Protein AF-A0A7D3X928-F1 (afdb_monomer)

Solvent-accessible surface area (backbone atoms only — not comparable to full-atom values): 4921 Å² total; per-residue (Å²): 141,82,86,92,68,100,57,67,94,88,51,71,64,64,51,52,52,50,51,52,51,52,54,49,49,45,55,76,76,34,51,94,90,58,75,71,94,44,73,66,57,46,50,50,55,49,48,50,44,44,67,66,33,49,35,62,64,40,62,32,73,94,55,79,57,36,24,54,47,58,52,51,50,53,50,64,75,66,57,133

Foldseek 3Di:
DDDDDPDDPDDVPVVVVVVVVVVVCCVVQPPPPDDDPDPVSVVVSVVCCVPPDQQQPQQDVVVVGDHNVVVVVVCVVPDD

Secondary structure (DSSP, 8-state):
------PPTT-HHHHHHHHHHHHHHHHHHS-TT---SSHHHHHHHHHHIIIIIITTT--BGGGTTB-HHHHHHHHHHT--

Structure (mmCIF, N/CA/C/O backbone):
data_AF-A0A7D3X928-F1
#
_entry.id   AF-A0A7D3X928-F1
#
loop_
_atom_site.group_PDB
_atom_site.id
_atom_site.type_symbol
_atom_site.label_atom_id
_atom_site.label_alt_id
_atom_site.label_comp_id
_atom_site.label_asym_id
_atom_site.label_entity_id
_atom_site.label_seq_id
_atom_site.pdbx_PDB_ins_code
_atom_site.Cartn_x
_atom_site.Cartn_y
_atom_site.Cartn_z
_atom_site.occupancy
_atom_site.B_iso_or_equiv
_atom_site.auth_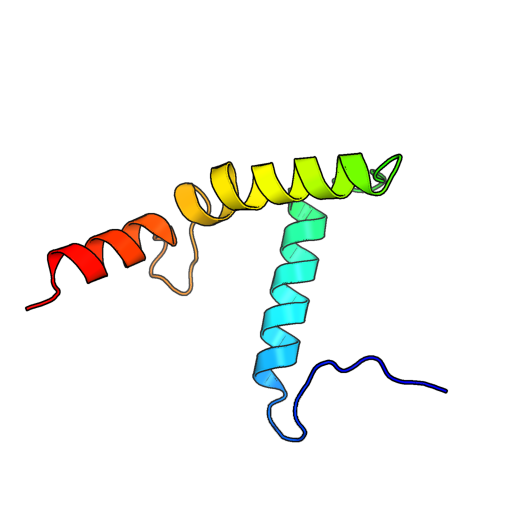seq_id
_atom_site.auth_comp_id
_atom_site.auth_asym_id
_atom_site.auth_atom_id
_atom_site.pdbx_PDB_model_num
ATOM 1 N N . MET A 1 1 ? 12.340 -30.006 -7.349 1.00 37.88 1 MET A N 1
ATOM 2 C CA . MET A 1 1 ? 13.317 -29.776 -6.262 1.00 37.88 1 MET A CA 1
ATOM 3 C C . MET A 1 1 ? 13.801 -28.348 -6.479 1.00 37.88 1 MET A C 1
ATOM 5 O O . MET A 1 1 ? 14.274 -28.088 -7.566 1.00 37.88 1 MET A O 1
ATOM 9 N N . GLU A 1 2 ? 13.543 -27.338 -5.655 1.00 37.56 2 GLU A N 1
ATOM 10 C CA . GLU A 1 2 ? 13.412 -27.285 -4.202 1.00 37.56 2 GLU A CA 1
ATOM 11 C C . GLU A 1 2 ? 12.770 -25.941 -3.784 1.00 37.56 2 GLU A C 1
ATOM 13 O O . GLU A 1 2 ? 13.072 -24.906 -4.367 1.00 37.56 2 GLU A O 1
ATOM 18 N N . LYS A 1 3 ? 11.929 -26.010 -2.742 1.00 40.53 3 LYS A N 1
ATOM 19 C CA . LYS A 1 3 ? 11.648 -25.020 -1.682 1.00 40.53 3 LYS A CA 1
ATOM 20 C C . LYS A 1 3 ? 11.269 -23.580 -2.059 1.00 40.53 3 LYS A C 1
ATOM 22 O O . LYS A 1 3 ? 12.069 -22.658 -1.953 1.00 40.53 3 LYS A O 1
ATOM 27 N N . ALA A 1 4 ? 9.967 -23.379 -2.258 1.00 51.34 4 ALA A N 1
ATOM 28 C CA . ALA A 1 4 ? 9.295 -22.166 -1.800 1.00 51.34 4 ALA A CA 1
ATOM 29 C C . ALA A 1 4 ? 8.611 -22.474 -0.462 1.00 51.34 4 ALA A C 1
ATOM 31 O O . ALA A 1 4 ? 7.606 -23.174 -0.442 1.00 51.34 4 ALA A O 1
ATOM 32 N N . SER A 1 5 ? 9.180 -22.003 0.645 1.00 46.34 5 SER A N 1
ATOM 33 C CA . SER A 1 5 ? 8.423 -21.714 1.869 1.00 46.34 5 SER A CA 1
ATOM 34 C C . SER A 1 5 ? 9.361 -21.058 2.878 1.00 46.34 5 SER A C 1
ATOM 36 O O . SER A 1 5 ? 10.159 -21.732 3.528 1.00 46.34 5 SER A O 1
ATOM 38 N N . LEU A 1 6 ? 9.238 -19.741 3.042 1.00 51.50 6 LEU A N 1
ATOM 39 C CA . LEU A 1 6 ? 9.776 -19.007 4.197 1.00 51.50 6 LEU A CA 1
ATOM 40 C C . LEU A 1 6 ? 8.922 -19.244 5.463 1.00 51.50 6 LEU A C 1
ATOM 42 O O . LEU A 1 6 ? 8.969 -18.474 6.416 1.00 51.50 6 LEU A O 1
ATOM 46 N N . SER A 1 7 ? 8.112 -20.302 5.473 1.00 48.59 7 SER A N 1
ATOM 47 C CA . SER A 1 7 ? 7.199 -20.647 6.553 1.00 48.59 7 SER A CA 1
ATOM 48 C C . SER A 1 7 ? 7.917 -21.547 7.558 1.00 48.59 7 SER A C 1
ATOM 50 O O . SER A 1 7 ? 8.477 -22.583 7.192 1.00 48.59 7 SER A O 1
ATOM 52 N N . ARG A 1 8 ? 7.869 -21.191 8.848 1.00 51.72 8 ARG A N 1
ATOM 53 C CA . ARG A 1 8 ? 8.146 -22.159 9.918 1.00 51.72 8 ARG A CA 1
ATOM 54 C C . ARG A 1 8 ? 7.162 -23.334 9.764 1.00 51.72 8 ARG A C 1
ATOM 56 O O . ARG A 1 8 ? 5.991 -23.082 9.469 1.00 51.72 8 ARG A O 1
ATOM 63 N N . PRO A 1 9 ? 7.584 -24.597 9.951 1.00 44.19 9 PRO A N 1
ATOM 64 C CA . PRO A 1 9 ? 6.662 -25.726 9.880 1.00 44.19 9 PRO A CA 1
ATOM 65 C C . PRO A 1 9 ? 5.516 -25.526 10.884 1.00 44.19 9 PRO A C 1
ATOM 67 O O . PRO A 1 9 ? 5.774 -25.424 12.081 1.00 44.19 9 PRO A O 1
ATOM 70 N N . GLY A 1 10 ? 4.270 -25.447 10.402 1.00 52.88 10 GLY A N 1
ATOM 71 C CA . GLY A 1 10 ? 3.073 -25.471 11.254 1.00 52.88 10 GLY A CA 1
ATOM 72 C C . GLY A 1 10 ? 2.136 -24.257 11.223 1.00 52.88 10 GLY A C 1
ATOM 73 O O . GLY A 1 10 ? 1.095 -24.345 11.865 1.00 52.88 10 GLY A O 1
ATOM 74 N N . ASN A 1 11 ? 2.422 -23.172 10.485 1.00 51.66 11 ASN A N 1
ATOM 75 C CA . ASN A 1 11 ? 1.481 -22.041 10.375 1.00 51.66 11 ASN A CA 1
ATOM 76 C C . ASN A 1 11 ? 1.136 -21.674 8.913 1.00 51.66 11 ASN A C 1
ATOM 78 O O . ASN A 1 11 ? 1.752 -20.778 8.334 1.00 51.66 11 ASN A O 1
ATOM 82 N N . PRO A 1 12 ? 0.162 -22.360 8.283 1.00 57.03 12 PRO A N 1
ATOM 83 C CA . PRO A 1 12 ? -0.257 -22.074 6.907 1.00 57.03 12 PRO A CA 1
ATOM 84 C C . PRO A 1 12 ? -0.887 -20.680 6.738 1.00 57.03 12 PRO A C 1
ATOM 86 O O . PRO A 1 12 ? -0.948 -20.172 5.619 1.00 57.03 12 PRO A O 1
ATOM 89 N N . TYR A 1 13 ? -1.318 -20.044 7.832 1.00 53.66 13 TYR A N 1
ATOM 90 C CA . TYR A 1 13 ? -1.939 -18.720 7.804 1.00 53.66 13 TYR A CA 1
ATOM 91 C C . TYR A 1 13 ? -0.940 -17.604 7.491 1.00 53.66 13 TYR A C 1
ATOM 93 O O . TYR A 1 13 ? -1.280 -16.692 6.742 1.00 53.66 13 TYR A O 1
ATOM 101 N N . ASP A 1 14 ? 0.302 -17.708 7.974 1.00 59.91 14 ASP A N 1
ATOM 102 C CA . ASP A 1 14 ? 1.346 -16.713 7.687 1.00 59.91 14 ASP A CA 1
ATOM 103 C C . ASP A 1 14 ? 1.684 -16.694 6.191 1.00 59.91 14 ASP A C 1
ATOM 105 O O . ASP A 1 14 ? 1.865 -15.635 5.589 1.00 59.91 14 ASP A O 1
ATOM 109 N N . ASN A 1 15 ? 1.716 -17.879 5.570 1.00 64.94 15 ASN A N 1
ATOM 110 C CA . ASN A 1 15 ? 1.959 -18.008 4.139 1.00 64.94 15 ASN A CA 1
ATOM 111 C C . ASN A 1 15 ? 0.770 -17.494 3.315 1.00 64.94 15 ASN A C 1
ATOM 113 O O . ASN A 1 15 ? 0.979 -16.750 2.366 1.00 64.94 15 ASN A O 1
ATOM 117 N N . ALA A 1 16 ? -0.467 -17.818 3.703 1.00 69.81 16 ALA A N 1
ATOM 118 C CA . ALA A 1 16 ? -1.663 -17.323 3.019 1.00 69.81 16 ALA A CA 1
ATOM 119 C C . ALA A 1 16 ? -1.793 -15.790 3.098 1.00 69.81 16 ALA A C 1
ATOM 121 O O . ALA A 1 16 ? -2.137 -15.140 2.108 1.00 69.81 16 ALA A O 1
ATOM 122 N N . LEU A 1 17 ? -1.470 -15.195 4.252 1.00 66.69 17 LEU A N 1
ATOM 123 C CA . LEU A 1 17 ? -1.445 -13.744 4.421 1.00 66.69 17 LEU A CA 1
ATOM 124 C C . LEU A 1 17 ? -0.378 -13.109 3.521 1.00 66.69 17 LEU A C 1
ATOM 126 O O . LEU A 1 17 ? -0.689 -12.182 2.773 1.00 66.69 17 LEU A O 1
ATOM 130 N N . ALA A 1 18 ? 0.845 -13.648 3.531 1.00 72.38 18 ALA A N 1
ATOM 131 C CA . ALA A 1 18 ? 1.925 -13.175 2.670 1.00 72.38 18 ALA A CA 1
ATOM 132 C C . ALA A 1 18 ? 1.573 -13.304 1.177 1.00 72.38 18 ALA A C 1
ATOM 134 O O . ALA A 1 18 ? 1.782 -12.366 0.412 1.00 72.38 18 ALA A O 1
ATOM 135 N N . GLU A 1 19 ? 0.998 -14.431 0.757 1.00 73.94 19 GLU A N 1
ATOM 136 C CA . GLU A 1 19 ? 0.566 -14.662 -0.625 1.00 73.94 19 GLU A CA 1
ATOM 137 C C . GLU A 1 19 ? -0.529 -13.683 -1.058 1.00 73.94 19 GLU A C 1
ATOM 139 O O . GLU A 1 19 ? -0.438 -13.105 -2.145 1.00 73.94 19 GLU A O 1
ATOM 144 N N . SER A 1 20 ? -1.529 -13.439 -0.204 1.00 77.06 20 SER A N 1
ATOM 145 C CA . SER A 1 20 ? -2.572 -12.448 -0.489 1.00 77.06 20 SER A CA 1
ATOM 146 C C . SER A 1 20 ? -1.993 -11.035 -0.623 1.00 77.06 20 SER A C 1
ATOM 148 O O . SER A 1 20 ? -2.295 -10.345 -1.596 1.00 77.06 20 SER A O 1
ATOM 150 N N . GLY A 1 21 ? -1.075 -10.647 0.271 1.00 77.50 21 GLY A N 1
ATOM 151 C CA . GLY A 1 21 ? -0.396 -9.353 0.222 1.00 77.50 21 GLY A CA 1
ATOM 152 C C . GLY A 1 21 ? 0.439 -9.182 -1.046 1.00 77.50 21 GLY A C 1
ATOM 153 O O . GLY A 1 21 ? 0.358 -8.148 -1.704 1.00 77.50 21 GLY A O 1
ATOM 154 N N . TRP A 1 22 ? 1.172 -10.220 -1.459 1.00 76.00 22 TRP A N 1
ATOM 155 C CA . TRP A 1 22 ? 1.940 -10.197 -2.704 1.00 76.00 22 TRP A CA 1
ATOM 156 C C . TRP A 1 22 ? 1.065 -10.119 -3.954 1.00 76.00 22 TRP A C 1
ATOM 158 O O . TRP A 1 22 ? 1.441 -9.451 -4.918 1.00 76.00 22 TRP A O 1
ATOM 168 N N . SER A 1 23 ? -0.091 -10.785 -3.963 1.00 81.62 23 SER A N 1
ATOM 169 C CA . SER A 1 23 ? -1.040 -10.693 -5.077 1.00 81.62 23 SER A CA 1
ATOM 170 C C . SER A 1 23 ? -1.625 -9.286 -5.196 1.00 81.62 23 SER A C 1
ATOM 172 O O . SER A 1 23 ? -1.705 -8.736 -6.296 1.00 81.62 23 SER A O 1
ATOM 174 N N . THR A 1 24 ? -2.009 -8.693 -4.067 1.00 83.88 24 THR A N 1
ATOM 175 C CA . THR A 1 24 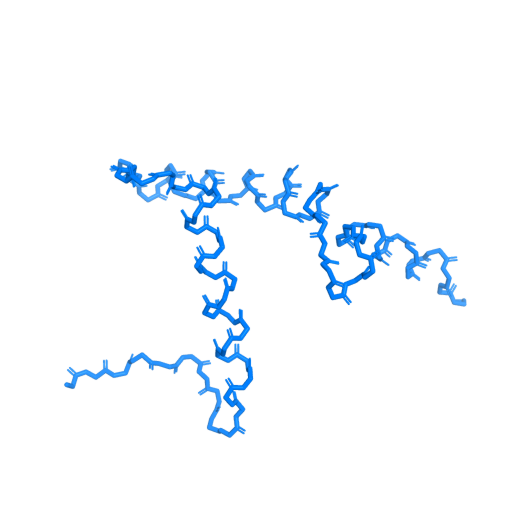? -2.495 -7.315 -3.984 1.00 83.88 24 THR A CA 1
ATOM 176 C C . THR A 1 24 ? -1.440 -6.329 -4.463 1.00 83.88 24 THR A C 1
ATOM 178 O O . THR A 1 24 ? -1.711 -5.560 -5.378 1.00 83.88 24 THR A O 1
ATOM 181 N N . LEU A 1 25 ? -0.221 -6.414 -3.927 1.00 84.25 25 LEU A N 1
ATOM 182 C CA . LEU A 1 25 ? 0.890 -5.542 -4.297 1.00 84.25 25 LEU A CA 1
ATOM 183 C C . LEU A 1 25 ? 1.173 -5.605 -5.793 1.00 84.25 25 LEU A C 1
ATOM 185 O O . LEU A 1 25 ? 1.275 -4.573 -6.441 1.00 84.25 25 LEU A O 1
ATOM 189 N N . LYS A 1 26 ? 1.238 -6.807 -6.377 1.00 81.06 26 LYS A N 1
ATOM 190 C CA . LYS A 1 26 ? 1.423 -6.941 -7.827 1.00 81.06 26 LYS A CA 1
ATOM 191 C C . LYS A 1 26 ? 0.266 -6.333 -8.612 1.00 81.06 26 LYS A C 1
ATOM 193 O O . LYS A 1 26 ? 0.504 -5.783 -9.669 1.00 81.06 26 LYS A O 1
ATOM 198 N N . THR A 1 27 ? -0.965 -6.424 -8.122 1.00 84.62 27 THR A N 1
ATOM 199 C CA . THR A 1 27 ? -2.134 -5.866 -8.820 1.00 84.62 27 THR A CA 1
ATOM 200 C C . THR A 1 27 ? -2.169 -4.339 -8.758 1.00 84.62 27 THR A C 1
ATOM 202 O O . THR A 1 27 ? -2.528 -3.703 -9.745 1.00 84.62 27 THR A O 1
ATOM 205 N N . GLU A 1 28 ? -1.815 -3.765 -7.607 1.00 82.94 28 GLU A N 1
ATOM 206 C CA . GLU A 1 28 ? -1.861 -2.323 -7.346 1.00 82.94 28 GLU A CA 1
ATOM 207 C C . GLU A 1 28 ? -0.619 -1.603 -7.920 1.00 82.94 28 GLU A C 1
ATOM 209 O O . GLU A 1 28 ? -0.762 -0.531 -8.499 1.00 82.94 28 GLU A O 1
ATOM 214 N N . LEU A 1 29 ? 0.572 -2.216 -7.843 1.00 82.00 29 LEU A N 1
ATOM 215 C CA . LEU A 1 29 ? 1.847 -1.636 -8.299 1.00 82.00 29 LEU A CA 1
ATOM 216 C C . LEU A 1 29 ? 2.205 -1.983 -9.754 1.00 82.00 29 LEU A C 1
ATOM 218 O O . LEU A 1 29 ? 2.865 -1.209 -10.437 1.00 82.00 29 LEU A O 1
ATOM 222 N N . LEU A 1 30 ? 1.790 -3.155 -10.246 1.00 81.19 30 LEU A N 1
ATOM 223 C CA . LEU A 1 30 ? 2.089 -3.628 -11.601 1.00 81.19 30 LEU A CA 1
ATOM 224 C C . LEU A 1 30 ? 0.784 -3.927 -12.355 1.00 81.19 30 LEU A C 1
ATOM 226 O O . LEU A 1 30 ? 0.341 -5.081 -12.419 1.00 81.19 30 LEU A O 1
ATOM 230 N N . PRO A 1 31 ? 0.147 -2.913 -12.971 1.00 72.56 31 PRO A N 1
ATOM 231 C CA . PRO A 1 31 ? -1.006 -3.153 -13.828 1.00 72.56 31 PRO A CA 1
ATOM 232 C C . PRO A 1 31 ? -0.653 -4.162 -14.931 1.00 72.56 31 PRO A C 1
ATOM 234 O O . PRO A 1 31 ? 0.492 -4.256 -15.373 1.00 72.56 31 PRO A O 1
ATOM 237 N N . ARG A 1 32 ? -1.639 -4.966 -15.354 1.00 67.88 32 ARG A N 1
ATOM 238 C CA . ARG A 1 32 ? -1.424 -6.154 -16.206 1.00 67.88 32 ARG A CA 1
ATOM 239 C C . ARG A 1 32 ? -0.485 -5.866 -17.385 1.00 67.88 32 ARG A C 1
ATOM 241 O O . ARG A 1 32 ? -0.852 -5.139 -18.302 1.00 67.88 32 ARG A O 1
ATOM 248 N N . GLY A 1 33 ? 0.682 -6.510 -17.375 1.00 69.12 33 GLY A N 1
ATOM 249 C CA . GLY A 1 33 ? 1.690 -6.404 -18.435 1.00 69.12 33 GLY A CA 1
ATOM 250 C C . GLY A 1 33 ? 2.839 -5.434 -18.144 1.00 69.12 33 GLY A C 1
ATOM 251 O O . GLY A 1 33 ? 3.769 -5.376 -18.943 1.00 69.12 33 GLY A O 1
ATOM 252 N N . ALA A 1 34 ? 2.810 -4.716 -17.018 1.00 78.00 34 ALA A N 1
ATOM 253 C CA . ALA A 1 34 ? 3.936 -3.920 -16.548 1.00 78.00 34 ALA A CA 1
ATOM 254 C C . ALA A 1 34 ? 5.005 -4.805 -15.882 1.00 78.00 34 A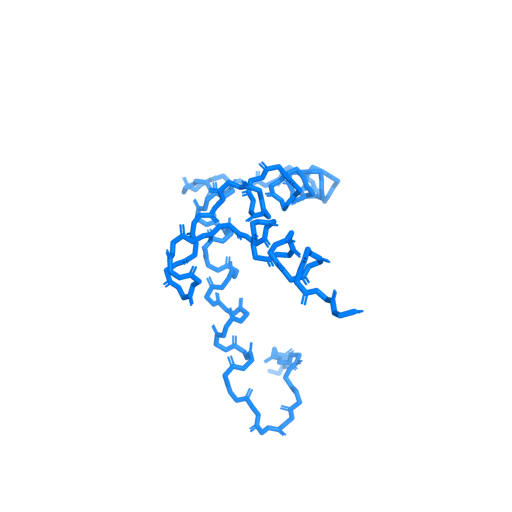LA A C 1
ATOM 256 O O . ALA A 1 34 ? 4.692 -5.740 -15.141 1.00 78.00 34 ALA A O 1
ATOM 257 N N . CYS A 1 35 ? 6.271 -4.478 -16.133 1.00 80.75 35 CYS A N 1
ATOM 258 C CA . CYS A 1 35 ? 7.442 -5.071 -15.497 1.00 80.75 35 CYS A CA 1
ATOM 259 C C . CYS A 1 35 ? 8.389 -3.943 -15.096 1.00 80.75 35 CYS A C 1
ATOM 261 O O . CYS A 1 35 ? 8.519 -2.972 -15.838 1.00 80.75 35 CYS A O 1
ATOM 263 N N . PHE A 1 36 ? 9.100 -4.110 -13.984 1.00 85.69 36 PHE A N 1
ATOM 264 C CA . PHE A 1 36 ? 10.229 -3.239 -13.668 1.00 85.69 36 PHE A CA 1
ATOM 265 C C . PHE A 1 36 ? 11.351 -3.463 -14.686 1.00 85.69 36 PHE A C 1
ATOM 267 O O . PHE A 1 36 ? 11.653 -4.608 -15.040 1.00 85.69 36 PHE A O 1
ATOM 274 N N . ALA A 1 37 ? 11.988 -2.390 -15.142 1.00 86.56 37 ALA A N 1
ATOM 275 C CA . ALA A 1 37 ? 13.126 -2.454 -16.046 1.00 86.56 37 ALA A CA 1
ATOM 276 C C . ALA A 1 37 ? 14.371 -3.014 -15.344 1.00 86.56 37 ALA A C 1
ATOM 278 O O . ALA A 1 37 ? 15.192 -3.684 -15.972 1.00 86.56 37 ALA A O 1
ATOM 279 N N . ASN A 1 38 ? 14.523 -2.755 -14.042 1.00 90.62 38 ASN A N 1
ATOM 280 C CA . ASN A 1 38 ? 15.624 -3.270 -13.233 1.00 90.62 38 ASN A CA 1
ATOM 281 C C . ASN A 1 38 ? 15.254 -3.371 -11.738 1.00 90.62 38 ASN A C 1
ATOM 283 O O . ASN A 1 38 ? 14.178 -2.966 -11.302 1.00 90.62 38 ASN A O 1
ATOM 287 N N . LEU A 1 39 ? 16.164 -3.946 -10.945 1.00 90.06 39 LEU A N 1
ATOM 288 C CA . LEU A 1 39 ? 15.964 -4.139 -9.506 1.00 90.06 39 LEU A CA 1
ATOM 289 C C . LEU A 1 39 ? 15.904 -2.817 -8.724 1.00 90.06 39 LEU A C 1
ATOM 291 O O . LEU A 1 39 ? 15.253 -2.766 -7.688 1.00 90.06 39 LEU A O 1
ATOM 295 N N . GLU A 1 40 ? 16.598 -1.775 -9.175 1.00 92.56 40 GLU A N 1
ATOM 296 C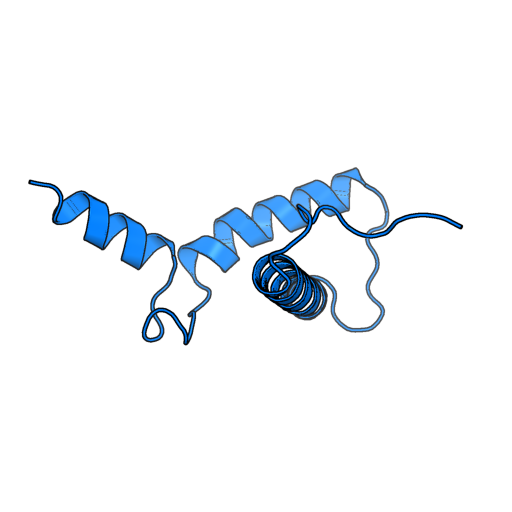 CA . GLU A 1 40 ? 16.637 -0.482 -8.486 1.00 92.56 40 GLU A CA 1
ATOM 297 C C . GLU A 1 40 ? 15.294 0.243 -8.598 1.00 92.56 40 GLU A C 1
ATOM 299 O O . GLU A 1 40 ? 14.743 0.652 -7.579 1.00 92.56 40 GLU A O 1
ATOM 304 N N . GLU A 1 41 ? 14.714 0.281 -9.798 1.00 88.38 41 GLU A N 1
ATOM 305 C CA . GLU A 1 41 ? 13.354 0.777 -10.034 1.00 88.38 41 GLU A CA 1
ATOM 306 C C . GLU A 1 41 ? 12.341 0.009 -9.181 1.00 88.38 41 GLU A C 1
ATOM 308 O O . GLU A 1 41 ? 11.568 0.615 -8.448 1.00 88.38 41 GLU A O 1
ATOM 313 N N . ALA A 1 42 ? 12.419 -1.327 -9.169 1.00 88.62 42 ALA A N 1
ATOM 314 C CA . ALA A 1 42 ? 11.543 -2.149 -8.337 1.00 88.62 4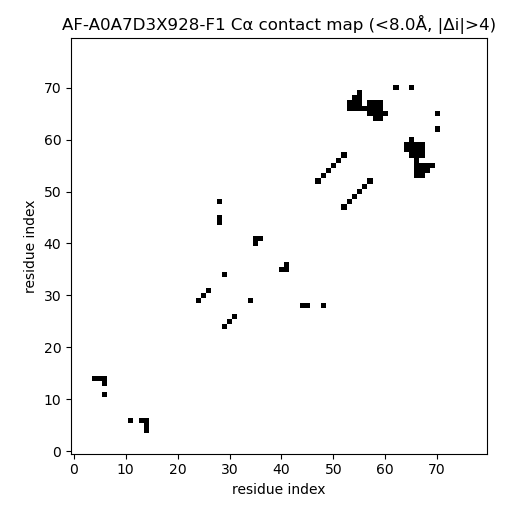2 ALA A CA 1
ATOM 315 C C . ALA A 1 42 ? 11.630 -1.795 -6.844 1.00 88.62 42 ALA A C 1
ATOM 317 O O . ALA A 1 42 ? 10.629 -1.855 -6.137 1.00 88.62 42 ALA A O 1
ATOM 318 N N . ARG A 1 43 ? 12.824 -1.450 -6.341 1.00 89.81 43 ARG A N 1
ATOM 319 C CA . ARG A 1 43 ? 13.012 -1.057 -4.937 1.00 89.81 43 ARG A CA 1
ATOM 320 C C . ARG A 1 43 ? 12.439 0.323 -4.646 1.00 89.81 43 ARG A C 1
ATOM 322 O O . ARG A 1 43 ? 11.870 0.488 -3.572 1.00 89.81 43 ARG A O 1
ATOM 329 N N . LEU A 1 44 ? 12.609 1.279 -5.557 1.00 91.12 44 LEU A N 1
ATOM 330 C CA . LEU A 1 44 ? 12.082 2.635 -5.406 1.00 91.12 44 LEU A CA 1
ATOM 331 C C . LEU A 1 44 ? 10.555 2.630 -5.434 1.00 91.12 44 LEU A C 1
ATOM 333 O O . LEU A 1 44 ? 9.939 3.082 -4.476 1.00 91.12 44 LEU A O 1
ATOM 337 N N . GLU A 1 45 ? 9.969 2.014 -6.458 1.00 89.19 45 GLU A N 1
ATOM 338 C CA . GLU A 1 45 ? 8.517 1.872 -6.610 1.00 89.19 45 GLU A CA 1
ATOM 339 C C . GLU A 1 45 ? 7.901 1.134 -5.417 1.00 89.19 45 GLU A C 1
ATOM 341 O O . GLU A 1 45 ? 6.865 1.526 -4.887 1.00 89.19 45 GLU A O 1
ATOM 346 N N . LEU A 1 46 ? 8.564 0.077 -4.933 1.00 89.00 46 LEU A N 1
ATOM 347 C CA . LEU A 1 46 ? 8.104 -0.646 -3.751 1.00 89.00 46 LEU A CA 1
ATOM 348 C C . LEU A 1 46 ? 8.174 0.207 -2.479 1.00 89.00 46 LEU A C 1
ATOM 350 O O . LEU A 1 46 ? 7.258 0.137 -1.662 1.00 89.00 46 LEU A O 1
ATOM 354 N N . ALA A 1 47 ? 9.251 0.971 -2.286 1.00 89.69 47 ALA A N 1
ATOM 355 C CA . ALA A 1 47 ? 9.390 1.849 -1.129 1.00 89.69 47 ALA A CA 1
ATOM 356 C C . ALA A 1 47 ? 8.324 2.950 -1.151 1.00 89.69 47 ALA A C 1
ATOM 358 O O . ALA A 1 47 ? 7.621 3.135 -0.163 1.00 89.69 47 ALA A O 1
ATOM 359 N N . GLU A 1 48 ? 8.135 3.606 -2.297 1.00 89.44 48 GLU A N 1
ATOM 360 C CA . GLU A 1 48 ? 7.100 4.623 -2.478 1.00 89.44 48 GLU A CA 1
ATOM 361 C C . GLU A 1 48 ? 5.703 4.046 -2.239 1.00 89.44 48 GLU A C 1
ATOM 363 O O . GLU A 1 48 ? 4.919 4.600 -1.470 1.00 89.44 48 GLU A O 1
ATOM 368 N N . TYR A 1 49 ? 5.410 2.880 -2.809 1.00 88.69 49 TYR A N 1
ATOM 369 C CA . TYR A 1 49 ? 4.143 2.201 -2.578 1.00 88.69 49 TYR A CA 1
ATOM 370 C C . TYR A 1 49 ? 3.910 1.888 -1.096 1.00 88.69 49 TYR A C 1
ATOM 372 O O . TYR A 1 49 ? 2.815 2.127 -0.585 1.00 88.69 49 TYR A O 1
ATOM 380 N N . LEU A 1 50 ? 4.911 1.363 -0.385 1.00 87.62 50 LEU A N 1
ATOM 381 C CA . LEU A 1 50 ? 4.765 1.018 1.029 1.00 87.62 50 LEU A CA 1
ATOM 382 C C . LEU A 1 50 ? 4.586 2.265 1.905 1.00 87.62 50 LEU A C 1
ATOM 384 O O . LEU A 1 50 ? 3.657 2.315 2.716 1.00 87.62 50 LEU A O 1
ATOM 388 N N . ASP A 1 51 ? 5.436 3.270 1.713 1.00 87.06 51 ASP A N 1
ATOM 389 C CA . ASP A 1 51 ? 5.501 4.454 2.569 1.00 87.06 51 ASP A CA 1
ATOM 390 C C . ASP A 1 51 ? 4.370 5.449 2.286 1.00 87.06 51 ASP A C 1
ATOM 392 O O . ASP A 1 51 ? 3.834 6.050 3.215 1.00 87.06 51 ASP A O 1
ATOM 396 N N . HIS A 1 52 ? 3.989 5.629 1.019 1.00 86.62 52 HIS A N 1
ATOM 397 C CA . HIS A 1 52 ? 3.049 6.673 0.604 1.00 86.62 52 HIS A CA 1
ATOM 398 C C . HIS A 1 52 ? 1.630 6.186 0.329 1.00 86.62 52 HIS A C 1
ATOM 400 O O . HIS A 1 52 ? 0.713 7.008 0.348 1.00 86.62 52 HIS A O 1
ATOM 406 N N . TYR A 1 53 ? 1.434 4.890 0.076 1.00 86.50 53 TYR A N 1
ATOM 407 C CA . TYR A 1 53 ? 0.116 4.346 -0.238 1.00 86.50 53 TYR A CA 1
ATOM 408 C C . TYR A 1 53 ? -0.325 3.274 0.759 1.00 86.50 53 TYR A C 1
ATOM 410 O O . TYR A 1 53 ? -1.357 3.423 1.412 1.00 86.50 53 TYR A O 1
ATOM 418 N N . TYR A 1 54 ? 0.453 2.205 0.924 1.00 86.69 54 TYR A N 1
ATOM 419 C CA . TYR A 1 54 ? 0.055 1.049 1.725 1.00 86.69 54 TYR A CA 1
ATOM 420 C C . TYR A 1 54 ? -0.149 1.405 3.201 1.00 86.69 54 TYR A C 1
ATOM 422 O O . TYR A 1 54 ? -1.185 1.081 3.775 1.00 86.69 54 TYR A O 1
ATOM 430 N N . ASN A 1 55 ? 0.810 2.101 3.815 1.00 86.31 55 ASN A N 1
ATOM 431 C CA . ASN A 1 55 ? 0.722 2.430 5.236 1.00 86.31 55 ASN A CA 1
ATOM 432 C C . ASN A 1 55 ? -0.257 3.580 5.526 1.00 86.31 55 ASN A C 1
ATOM 434 O O . ASN A 1 55 ? -0.895 3.591 6.579 1.00 86.31 55 ASN A O 1
ATOM 438 N N . THR A 1 56 ? -0.383 4.539 4.609 1.00 85.44 56 THR A N 1
ATOM 439 C CA . THR A 1 56 ? -1.000 5.851 4.879 1.00 85.44 56 THR A CA 1
ATOM 440 C C . THR A 1 56 ? -2.357 6.067 4.215 1.00 85.44 56 THR A C 1
ATOM 442 O O . THR A 1 56 ? -3.099 6.937 4.659 1.00 85.44 56 THR A O 1
ATOM 445 N N . GLN A 1 57 ? -2.691 5.324 3.155 1.00 86.38 57 GLN A N 1
ATOM 446 C CA . GLN A 1 57 ? -3.900 5.559 2.349 1.00 86.38 57 GLN A CA 1
ATOM 447 C C . GLN A 1 57 ? -4.737 4.299 2.135 1.00 86.38 57 GLN A C 1
ATOM 449 O O . GLN A 1 57 ? -5.959 4.377 1.993 1.00 86.38 57 GLN A O 1
ATOM 454 N N . ARG A 1 58 ? -4.104 3.126 2.091 1.00 84.94 58 ARG A N 1
ATOM 455 C CA . ARG A 1 58 ? -4.791 1.871 1.815 1.00 84.94 58 ARG A CA 1
ATOM 456 C C . ARG A 1 58 ? -5.695 1.495 2.984 1.00 84.94 58 ARG A C 1
ATOM 458 O O . ARG A 1 58 ? -5.241 1.286 4.105 1.00 84.94 58 ARG A O 1
ATOM 465 N N . LEU A 1 59 ? -6.991 1.367 2.711 1.00 86.12 59 LEU A N 1
ATOM 466 C CA . LEU A 1 59 ? -7.963 0.937 3.711 1.00 86.12 59 LEU A CA 1
ATOM 467 C C . LEU A 1 59 ? -7.949 -0.586 3.819 1.00 86.12 59 LEU A C 1
ATOM 469 O O . LEU A 1 59 ? -8.094 -1.305 2.826 1.00 86.12 59 LEU A O 1
ATOM 473 N N . HIS A 1 60 ? -7.811 -1.091 5.040 1.00 83.06 60 HIS A N 1
ATOM 474 C CA . HIS A 1 60 ? -7.817 -2.523 5.301 1.00 83.06 60 HIS A CA 1
ATOM 475 C C . HIS A 1 60 ? -9.162 -2.923 5.907 1.00 83.06 60 HIS A C 1
ATOM 477 O O . HIS A 1 60 ? -9.507 -2.514 7.013 1.00 83.06 60 HIS A O 1
ATOM 483 N N . SER A 1 61 ? -9.926 -3.767 5.210 1.00 81.56 61 SER A N 1
ATOM 484 C CA . SER A 1 61 ? -11.224 -4.260 5.701 1.00 81.56 61 SER A CA 1
ATOM 485 C C . SER A 1 61 ? -11.105 -5.012 7.033 1.00 81.56 61 SER A C 1
ATOM 487 O O . SER A 1 61 ? -11.988 -4.909 7.879 1.00 81.56 61 SER A O 1
ATOM 489 N N . ALA A 1 62 ? -9.981 -5.701 7.257 1.00 78.19 62 ALA A N 1
ATOM 490 C CA . ALA A 1 62 ? -9.654 -6.343 8.531 1.00 78.19 62 ALA A CA 1
ATOM 491 C C . ALA A 1 62 ? -9.434 -5.344 9.686 1.00 78.19 62 ALA A C 1
ATOM 493 O O . ALA A 1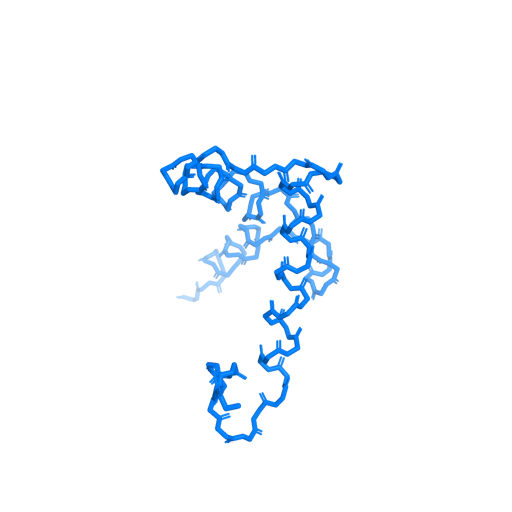 62 ? -9.539 -5.724 10.847 1.00 78.19 62 ALA A O 1
ATOM 494 N N . LEU A 1 63 ? -9.151 -4.077 9.372 1.00 82.00 63 LEU A N 1
ATOM 495 C CA . LEU A 1 63 ? -8.926 -2.986 10.323 1.00 82.00 63 LEU A CA 1
ATOM 496 C C . LEU A 1 63 ? -10.118 -2.019 10.353 1.00 82.00 63 LEU A C 1
ATOM 498 O O . LEU A 1 63 ? -9.939 -0.828 10.570 1.00 82.00 63 LEU A O 1
ATOM 502 N N . SER A 1 64 ? -11.336 -2.503 10.092 1.00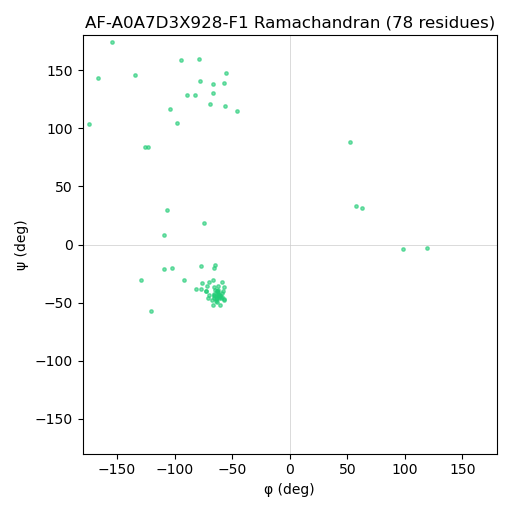 86.25 64 SER A N 1
ATOM 503 C CA . SER A 1 64 ? -12.548 -1.668 10.028 1.00 86.25 64 SER A CA 1
ATOM 504 C C . SER A 1 64 ? -12.467 -0.528 9.004 1.00 86.25 64 SER A C 1
ATOM 506 O O . SER A 1 64 ? -13.057 0.527 9.208 1.00 86.25 64 SER A O 1
ATOM 508 N N . TYR A 1 65 ? -11.766 -0.755 7.887 1.00 86.00 65 TYR A N 1
ATOM 509 C CA . TYR A 1 65 ? -11.498 0.255 6.858 1.00 86.00 65 TYR A CA 1
ATOM 510 C C . TYR A 1 65 ? -10.659 1.439 7.353 1.00 86.00 65 TYR A C 1
ATOM 512 O O . TYR A 1 65 ? -10.801 2.539 6.835 1.00 86.00 65 TYR A O 1
ATOM 520 N N . CYS A 1 66 ? -9.760 1.207 8.308 1.00 85.06 66 CYS A N 1
ATOM 521 C CA . CYS A 1 66 ? -8.696 2.145 8.655 1.00 85.06 66 CYS A CA 1
ATOM 522 C C . CYS A 1 66 ? -7.397 1.817 7.905 1.00 85.06 66 CYS A C 1
ATOM 524 O O . CYS A 1 66 ? -7.173 0.685 7.451 1.00 85.06 66 CYS A O 1
ATOM 526 N N . THR A 1 67 ? -6.538 2.822 7.798 1.00 88.94 67 THR A N 1
ATOM 527 C CA . THR A 1 67 ? -5.147 2.693 7.355 1.00 88.94 67 THR A CA 1
ATOM 528 C C . THR A 1 67 ? -4.268 2.173 8.494 1.00 88.94 67 THR A C 1
ATOM 530 O O . THR A 1 67 ? -4.622 2.271 9.673 1.00 88.94 67 THR A O 1
ATOM 533 N N . LEU A 1 68 ? -3.105 1.610 8.160 1.00 87.88 68 LEU A N 1
ATOM 534 C CA . LEU A 1 68 ? -2.156 1.151 9.180 1.00 87.88 68 LEU A CA 1
ATOM 535 C C . LEU A 1 68 ? -1.649 2.311 10.042 1.00 87.88 68 LEU A C 1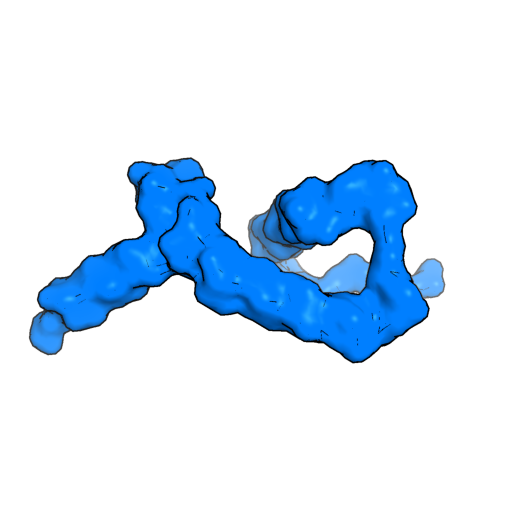
ATOM 537 O O . LEU A 1 68 ? -1.562 2.159 11.258 1.00 87.88 68 LEU A O 1
ATOM 541 N N . LEU A 1 69 ? -1.402 3.475 9.433 1.00 88.00 69 LEU A N 1
ATOM 542 C CA . LEU A 1 69 ? -0.993 4.681 10.146 1.00 88.00 69 LEU A CA 1
ATOM 543 C C . LEU A 1 69 ? -2.049 5.128 11.166 1.00 88.00 69 LEU A C 1
ATOM 545 O O . LEU A 1 69 ? -1.704 5.465 12.294 1.00 88.00 69 LEU A O 1
ATOM 549 N N . GLU A 1 70 ? -3.335 5.111 10.812 1.00 86.81 70 GLU A N 1
ATOM 550 C CA . GLU A 1 70 ? -4.409 5.467 11.751 1.00 86.81 70 GLU A CA 1
ATOM 551 C C . GLU A 1 70 ? -4.458 4.519 12.952 1.00 86.81 70 GLU A C 1
ATOM 553 O O . GLU A 1 70 ? -4.630 4.968 14.086 1.00 86.81 70 GLU A O 1
ATOM 558 N N . ILE A 1 71 ? -4.268 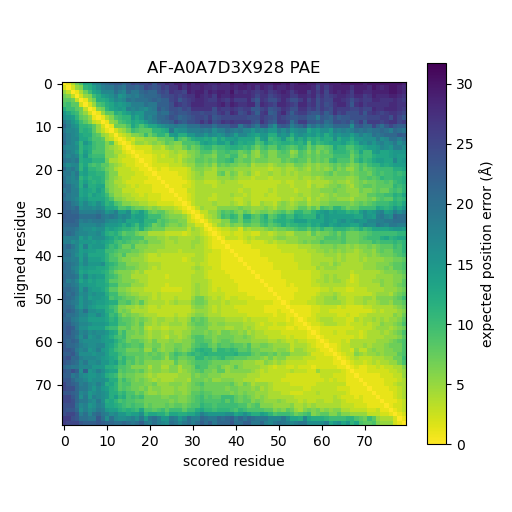3.217 12.720 1.00 88.25 71 ILE A N 1
ATOM 559 C CA . ILE A 1 71 ? -4.207 2.217 13.792 1.00 88.25 71 ILE A CA 1
ATOM 560 C C . ILE A 1 71 ? -2.976 2.431 14.677 1.00 88.25 71 ILE A C 1
ATOM 562 O O . ILE A 1 71 ? -3.093 2.373 15.902 1.00 88.25 71 ILE A O 1
ATOM 566 N N . GLU A 1 72 ? -1.813 2.701 14.085 1.00 88.12 72 GLU A N 1
ATOM 567 C CA . GLU A 1 72 ? -0.578 2.970 14.821 1.00 88.12 72 GLU A CA 1
ATOM 568 C C . GLU A 1 72 ? -0.700 4.238 15.672 1.00 88.12 72 GLU A C 1
ATOM 570 O O . GLU A 1 72 ? -0.399 4.208 16.864 1.00 88.12 72 GLU A O 1
ATOM 575 N N . LEU A 1 73 ? -1.228 5.328 15.109 1.00 89.38 73 LEU A N 1
ATOM 576 C CA . LEU A 1 73 ? -1.492 6.559 15.852 1.00 89.38 73 LEU A CA 1
ATOM 577 C C . LEU A 1 73 ? -2.492 6.318 16.982 1.00 89.38 73 LEU A C 1
ATOM 579 O O . LEU A 1 73 ? -2.238 6.724 18.113 1.00 89.38 73 LEU A O 1
ATOM 583 N N . HIS A 1 74 ? -3.598 5.619 16.717 1.00 88.31 74 HIS A N 1
ATOM 584 C CA . HIS A 1 74 ? -4.560 5.267 17.759 1.00 88.31 74 HIS A CA 1
ATOM 585 C C . HIS A 1 74 ? -3.903 4.453 18.882 1.00 88.31 74 HIS A C 1
ATOM 587 O O . HIS A 1 74 ? -4.187 4.688 20.054 1.00 88.31 74 HIS A O 1
ATOM 593 N N . TYR A 1 75 ? -3.007 3.521 18.558 1.00 88.00 75 TYR A N 1
ATOM 594 C CA . TYR A 1 75 ? -2.256 2.767 19.558 1.00 88.00 75 TYR A CA 1
ATOM 595 C C . TYR A 1 75 ? -1.300 3.664 20.362 1.00 88.00 75 TYR A C 1
ATOM 597 O O . TYR A 1 75 ? -1.297 3.602 21.588 1.00 88.00 75 TYR A O 1
ATOM 605 N N . LEU A 1 76 ? -0.544 4.541 19.694 1.00 89.12 76 LEU A N 1
ATOM 606 C CA . LEU A 1 76 ? 0.391 5.484 20.322 1.00 89.12 76 LEU A CA 1
ATOM 607 C C . LEU A 1 76 ? -0.301 6.499 21.240 1.00 89.12 76 LEU A C 1
ATOM 609 O O . LEU A 1 76 ? 0.212 6.787 22.316 1.00 89.12 76 LEU A O 1
ATOM 613 N N . PHE A 1 77 ? -1.470 7.013 20.853 1.00 86.62 77 PHE A N 1
ATOM 614 C CA . PHE A 1 77 ? -2.230 7.976 21.658 1.00 86.62 77 PHE A CA 1
ATOM 615 C C . PHE A 1 77 ? -2.987 7.348 22.835 1.00 86.62 77 PHE A C 1
ATOM 617 O O . PHE A 1 77 ? -3.370 8.071 23.752 1.00 86.62 77 PHE A O 1
ATOM 624 N N . ASN A 1 78 ? -3.207 6.030 22.820 1.00 85.00 78 ASN A N 1
ATOM 625 C CA . ASN A 1 78 ? -3.896 5.299 23.889 1.00 85.00 78 ASN A CA 1
ATOM 626 C C . ASN A 1 78 ? -2.956 4.403 24.717 1.00 85.00 78 ASN A C 1
ATOM 628 O O . ASN A 1 78 ? -3.428 3.615 25.540 1.00 85.00 78 ASN A O 1
ATOM 632 N N . LEU A 1 79 ? -1.641 4.500 24.504 1.00 66.50 79 LEU A N 1
ATOM 633 C CA . LEU A 1 79 ? -0.654 3.890 25.391 1.00 66.50 79 LEU A CA 1
ATOM 634 C C . LEU A 1 79 ? -0.716 4.596 26.766 1.00 66.50 79 LEU A C 1
ATOM 636 O O . LEU A 1 79 ? -0.731 5.828 26.797 1.00 66.50 79 LEU A O 1
ATOM 640 N N . PRO A 1 80 ? -0.808 3.845 27.881 1.00 65.25 80 PRO A N 1
ATOM 641 C CA . PRO A 1 80 ? -0.876 4.406 29.231 1.00 65.25 80 PRO A CA 1
ATOM 642 C C . PRO A 1 80 ? 0.413 5.114 29.664 1.00 65.25 80 PRO A C 1
ATOM 644 O O . PRO A 1 80 ? 1.507 4.721 29.192 1.00 65.25 80 PRO A O 1
#

Sequence (80 aa):
MEKASLSRPGNPYDNALAESGWSTLKTELLPRGACFANLEEARLELAEYLDHYYNTQRLHSALSYCTLLEIELHYLFNLP

pLDDT: mean 77.18, std 14.77, range [37.56, 92.56]

Radius of gyration: 15.87 Å; Cα contacts (8 Å, |Δi|>4): 45; chains: 1; bounding box: 29×38×48 Å

Mean predicted aligned error: 9.61 Å

Nearest PDB structures (foldseek):
  8b4h-assembly1_A  TM=6.316E-01  e=6.538E+00  Geobacillus stearothermophilus